Protein AF-A0A287CYQ3-F1 (afdb_monomer)

Mean predicted aligned error: 12.74 Å

Nearest PDB structures (foldseek):
  4ap8-assembly1_A  TM=9.750E-01  e=3.516E-13  Homo sapiens
  6jbz-assembly1_C  TM=8.249E-01  e=6.590E-07  Mycobacterium tuberculosis
  2qie-assembly2_H  TM=8.538E-01  e=2.162E-06  Staphylococcus aureus
  2q5w-assembly1_E  TM=8.866E-01  e=1.502E-05  Staphylococcus aureus
  6jc0-assembly1_D  TM=8.214E-01  e=1.502E-05  Mycolicibacterium smegmatis MC2 155

Structure (mmCIF, N/CA/C/O backbone):
data_AF-A0A287CYQ3-F1
#
_entry.id   AF-A0A287CYQ3-F1
#
loop_
_atom_site.group_PDB
_atom_site.id
_atom_site.type_symbol
_atom_site.label_atom_id
_atom_site.label_alt_id
_atom_site.label_comp_id
_atom_site.label_asym_id
_atom_site.label_entity_id
_atom_site.label_seq_id
_atom_site.pdbx_PDB_ins_code
_atom_site.Cartn_x
_atom_site.Cartn_y
_atom_site.Cartn_z
_atom_site.occupancy
_atom_site.B_iso_or_equiv
_atom_site.auth_seq_id
_atom_site.auth_comp_id
_atom_site.auth_asym_id
_atom_site.auth_atom_id
_atom_site.pdbx_PDB_model_num
ATOM 1 N N . ILE A 1 1 ? 40.549 -28.237 5.400 1.00 40.38 1 ILE A N 1
ATOM 2 C CA . ILE A 1 1 ? 39.178 -28.607 5.822 1.00 40.38 1 ILE A CA 1
ATOM 3 C C . ILE A 1 1 ? 38.851 -27.725 7.017 1.00 40.38 1 ILE A C 1
ATOM 5 O O . ILE A 1 1 ? 39.354 -27.985 8.097 1.00 40.38 1 ILE A O 1
ATOM 9 N N . SER A 1 2 ? 38.157 -26.611 6.795 1.00 27.62 2 SER A N 1
ATOM 10 C CA . SER A 1 2 ? 37.724 -25.712 7.868 1.00 27.62 2 SER A CA 1
ATOM 11 C C . SER A 1 2 ? 36.286 -25.318 7.575 1.00 27.62 2 SER A C 1
ATOM 13 O O . SER A 1 2 ? 36.002 -24.685 6.560 1.00 27.62 2 SER A O 1
ATOM 15 N N . SER A 1 3 ? 35.386 -25.810 8.415 1.00 31.12 3 SER A N 1
ATOM 16 C CA . SER A 1 3 ? 33.979 -25.452 8.452 1.00 31.12 3 SER A CA 1
ATOM 17 C C . SER A 1 3 ? 33.823 -24.134 9.203 1.00 31.12 3 SER A C 1
ATOM 19 O O . SER A 1 3 ? 34.199 -24.056 10.372 1.00 31.12 3 SER A O 1
ATOM 21 N N . SER A 1 4 ? 33.195 -23.137 8.591 1.00 26.95 4 SER A N 1
ATOM 22 C CA . SER A 1 4 ? 32.623 -22.010 9.328 1.00 26.95 4 SER A CA 1
ATOM 23 C C . SER A 1 4 ? 31.179 -21.808 8.893 1.00 26.95 4 SER A C 1
ATOM 25 O O . SER A 1 4 ? 30.874 -21.260 7.836 1.00 26.95 4 SER A O 1
ATOM 27 N N . PHE A 1 5 ? 30.310 -22.335 9.748 1.00 32.44 5 PHE A N 1
ATOM 28 C CA . PHE A 1 5 ? 28.882 -22.088 9.844 1.00 32.44 5 PHE A CA 1
ATOM 29 C C . PHE A 1 5 ? 28.667 -20.575 9.990 1.00 32.44 5 PHE A C 1
ATOM 31 O O . PHE A 1 5 ? 29.184 -19.981 10.934 1.00 32.44 5 PHE A O 1
ATOM 38 N N . THR A 1 6 ? 27.930 -19.945 9.073 1.00 28.50 6 THR A N 1
ATOM 39 C CA . THR A 1 6 ? 27.462 -18.567 9.278 1.00 28.50 6 THR A CA 1
ATOM 40 C C . THR A 1 6 ? 25.949 -18.621 9.373 1.00 28.50 6 THR A C 1
ATOM 42 O O . THR A 1 6 ? 25.257 -19.002 8.435 1.00 28.50 6 THR A O 1
ATOM 45 N N . GLN A 1 7 ? 25.478 -18.363 10.584 1.00 26.11 7 GLN A N 1
ATOM 46 C CA . GLN A 1 7 ? 24.118 -18.517 11.066 1.00 26.11 7 GLN A CA 1
ATOM 47 C C . GLN A 1 7 ? 23.139 -17.696 10.213 1.00 26.11 7 GLN A C 1
ATOM 49 O O . GLN A 1 7 ? 23.188 -16.465 10.210 1.00 26.11 7 GLN A O 1
ATOM 54 N N . GLU A 1 8 ? 22.234 -18.374 9.501 1.00 28.78 8 GLU A N 1
ATOM 55 C CA . GLU A 1 8 ? 21.070 -17.732 8.894 1.00 28.78 8 GLU A CA 1
ATOM 56 C C . GLU A 1 8 ? 20.269 -17.063 10.010 1.00 28.78 8 GLU A C 1
ATOM 58 O O . GLU A 1 8 ? 19.649 -17.718 10.854 1.00 28.78 8 GLU A O 1
ATOM 63 N N . THR A 1 9 ? 20.315 -15.733 10.057 1.00 23.86 9 THR A N 1
ATOM 64 C CA . THR A 1 9 ? 19.503 -14.979 11.004 1.00 23.86 9 THR A CA 1
ATOM 65 C C . THR A 1 9 ? 18.064 -15.061 10.517 1.00 23.86 9 THR A C 1
ATOM 67 O O . THR A 1 9 ? 17.625 -14.312 9.645 1.00 23.86 9 THR A O 1
ATOM 70 N N . LYS A 1 10 ? 17.332 -16.025 11.071 1.00 25.66 10 LYS A N 1
ATOM 71 C CA . LYS A 1 10 ? 15.885 -16.165 10.956 1.00 25.66 10 LYS A CA 1
ATOM 72 C C . LYS A 1 10 ? 15.222 -14.918 11.552 1.00 25.66 10 LYS A C 1
ATOM 74 O O . LYS A 1 10 ? 14.808 -14.919 12.705 1.00 25.66 10 LYS A O 1
ATOM 79 N N . LEU A 1 11 ? 15.103 -13.850 10.762 1.00 27.41 11 LEU A N 1
ATOM 80 C CA . LEU A 1 11 ? 14.177 -12.745 11.022 1.00 27.41 11 LEU A CA 1
ATOM 81 C C . LEU A 1 11 ? 12.764 -13.265 10.749 1.00 27.41 11 LEU A C 1
ATOM 83 O O . LEU A 1 11 ? 12.212 -13.155 9.651 1.00 27.41 11 LEU A O 1
ATOM 87 N N . SER A 1 12 ? 12.270 -13.972 11.758 1.00 28.11 12 SER A N 1
ATOM 88 C CA . SER A 1 12 ? 10.880 -14.318 11.979 1.00 28.11 12 SER A CA 1
ATOM 89 C C . SER A 1 12 ? 10.221 -13.162 12.714 1.00 28.11 12 SER A C 1
ATOM 91 O O . SER A 1 12 ? 10.843 -12.556 13.581 1.00 28.11 12 SER A O 1
ATOM 93 N N . LEU A 1 13 ? 8.930 -13.000 12.440 1.00 31.77 13 LEU A N 1
ATOM 94 C CA . LEU A 1 13 ? 7.978 -12.132 13.123 1.00 31.77 13 LEU A CA 1
ATOM 95 C C . LEU A 1 13 ? 7.994 -10.695 12.601 1.00 31.77 13 LEU A C 1
ATOM 97 O O . LEU A 1 13 ? 8.738 -9.829 13.055 1.00 31.77 13 LEU A O 1
ATOM 101 N N . SER A 1 14 ? 7.064 -10.462 11.668 1.00 37.22 14 SER A N 1
ATOM 102 C CA . SER A 1 14 ? 6.157 -9.315 11.739 1.00 37.22 14 SER A CA 1
ATOM 103 C C . SER A 1 14 ? 6.147 -8.728 13.157 1.00 37.22 14 SER A C 1
ATOM 105 O O . SER A 1 14 ? 5.801 -9.468 14.091 1.00 37.22 14 SER A O 1
ATOM 107 N N . PRO A 1 15 ? 6.526 -7.454 13.360 1.00 33.66 15 PRO A N 1
ATOM 108 C CA . PRO A 1 15 ? 6.342 -6.847 14.664 1.00 33.66 15 PRO A CA 1
ATOM 109 C C . PRO A 1 15 ? 4.869 -7.012 15.060 1.00 33.66 15 PRO A C 1
ATOM 111 O O . PRO A 1 15 ? 3.999 -6.958 14.181 1.00 33.66 15 PRO A O 1
ATOM 114 N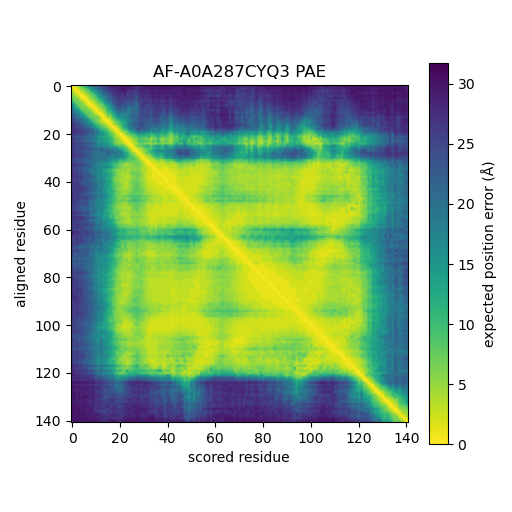 N . PRO A 1 16 ? 4.576 -7.268 16.349 1.00 31.72 16 PRO A N 1
ATOM 115 C CA . PRO A 1 16 ? 3.202 -7.337 16.816 1.00 31.72 16 PRO A CA 1
ATOM 116 C C . PRO A 1 16 ? 2.498 -6.076 16.330 1.00 31.72 16 PRO A C 1
ATOM 118 O O . PRO A 1 16 ? 3.052 -4.982 16.459 1.00 31.72 16 PRO A O 1
ATOM 121 N N . LEU A 1 17 ? 1.333 -6.264 15.705 1.00 40.91 17 LEU A N 1
ATOM 122 C CA . LEU A 1 17 ? 0.443 -5.197 15.268 1.00 40.91 17 LEU A CA 1
ATOM 123 C C . LEU A 1 17 ? 0.322 -4.205 16.427 1.00 40.91 17 LEU A C 1
ATOM 125 O O . LEU A 1 17 ? -0.397 -4.459 17.391 1.00 40.91 17 LEU A O 1
ATOM 129 N N . VAL A 1 18 ? 1.073 -3.104 16.364 1.00 38.25 18 VAL A N 1
ATOM 130 C CA . VAL A 1 18 ? 0.890 -1.975 17.273 1.00 38.25 18 VAL A CA 1
ATOM 131 C C . VAL A 1 18 ? -0.528 -1.520 16.988 1.00 38.25 18 VAL A C 1
ATOM 133 O O . VAL A 1 18 ? -0.795 -1.109 15.854 1.00 38.25 18 VAL A O 1
ATOM 136 N N . GLU A 1 19 ? -1.413 -1.750 17.962 1.00 44.16 19 GLU A N 1
ATOM 137 C CA . GLU A 1 19 ? -2.874 -1.764 17.839 1.00 44.16 19 GLU A CA 1
ATOM 138 C C . GLU A 1 19 ? -3.385 -1.062 16.573 1.00 44.16 19 GLU A C 1
ATOM 140 O O . GLU A 1 19 ? -3.468 0.163 16.477 1.00 44.16 19 GLU A O 1
ATOM 145 N N . GLY A 1 20 ? -3.691 -1.878 15.563 1.00 54.47 20 GLY A N 1
ATOM 146 C CA . GLY A 1 20 ? -4.409 -1.455 14.369 1.00 54.47 20 GLY A CA 1
ATOM 147 C C . GLY A 1 20 ? -3.585 -0.918 13.198 1.00 54.47 20 GLY A C 1
ATOM 148 O O . GLY A 1 20 ? -4.186 -0.342 12.293 1.00 54.47 20 GLY A O 1
ATOM 149 N N . SER A 1 21 ? -2.256 -1.056 13.156 1.00 57.88 21 SER A N 1
ATOM 150 C CA . SER A 1 21 ? -1.470 -0.712 11.950 1.00 57.88 21 SER A CA 1
ATOM 151 C C . SER A 1 21 ? -0.685 -1.910 11.422 1.00 57.88 21 SER A C 1
ATOM 153 O O . SER A 1 21 ? 0.147 -2.454 12.144 1.00 57.88 21 SER A O 1
ATOM 155 N N . ALA A 1 22 ? -0.905 -2.279 10.159 1.00 67.00 22 ALA A N 1
ATOM 156 C CA . ALA A 1 22 ? -0.097 -3.257 9.438 1.00 67.00 22 ALA A CA 1
ATOM 157 C C . ALA A 1 22 ? 0.792 -2.526 8.422 1.00 67.00 22 ALA A C 1
ATOM 159 O O . ALA A 1 22 ? 0.297 -1.805 7.556 1.00 67.00 22 ALA A O 1
ATOM 160 N N . PHE A 1 23 ? 2.108 -2.687 8.525 1.00 71.69 23 PHE A N 1
ATOM 161 C CA . PHE A 1 23 ? 3.033 -2.188 7.514 1.00 71.69 23 PHE A CA 1
ATOM 162 C C . PHE A 1 23 ? 3.908 -3.325 7.016 1.00 71.69 23 PHE A C 1
ATOM 164 O O . PHE A 1 23 ? 4.568 -3.982 7.820 1.00 71.69 23 PHE A O 1
ATOM 171 N N . GLU A 1 24 ? 3.920 -3.535 5.703 1.00 71.06 24 GLU A N 1
ATOM 172 C CA . GLU A 1 24 ? 4.759 -4.546 5.072 1.00 71.06 24 GLU A CA 1
ATOM 173 C C . GLU A 1 24 ? 5.476 -3.964 3.848 1.00 71.06 24 GLU A C 1
ATOM 175 O O . GLU A 1 24 ? 4.866 -3.530 2.866 1.00 71.06 24 GLU A O 1
ATOM 180 N N . LEU A 1 25 ? 6.807 -3.970 3.911 1.00 62.53 25 LEU A N 1
ATOM 181 C CA . LEU A 1 25 ? 7.683 -3.758 2.763 1.00 62.53 25 LEU A CA 1
ATOM 182 C C . LEU A 1 25 ? 8.108 -5.130 2.252 1.00 62.53 25 LEU A C 1
ATOM 184 O O . LEU A 1 25 ? 8.939 -5.800 2.871 1.00 62.53 25 LEU A O 1
ATOM 188 N N . SER A 1 26 ? 7.558 -5.555 1.115 1.00 60.50 26 SER A N 1
ATOM 189 C CA . SER A 1 26 ? 7.951 -6.838 0.536 1.00 60.50 26 SER A CA 1
ATOM 190 C C . SER A 1 26 ? 9.291 -6.680 -0.177 1.00 60.50 26 SER A C 1
ATOM 192 O O . SER A 1 26 ? 9.360 -6.278 -1.339 1.00 60.50 26 SER A O 1
ATOM 194 N N . ARG A 1 27 ? 10.376 -6.948 0.558 1.00 51.78 27 ARG A N 1
ATOM 195 C CA . ARG A 1 27 ? 11.721 -7.154 -0.005 1.00 51.78 27 ARG A CA 1
ATOM 196 C C . ARG A 1 27 ? 12.044 -8.642 -0.190 1.00 51.78 27 ARG A C 1
ATOM 198 O O . ARG A 1 27 ? 12.935 -8.973 -0.961 1.00 51.78 27 ARG A O 1
ATOM 205 N N . LYS A 1 28 ? 11.362 -9.518 0.563 1.00 44.97 28 LYS A N 1
ATOM 206 C CA . LYS A 1 28 ? 11.683 -10.951 0.681 1.00 44.97 28 LYS A CA 1
ATOM 207 C C . LYS A 1 28 ? 11.141 -11.779 -0.483 1.00 44.97 28 LYS A C 1
ATOM 209 O O . LYS A 1 28 ? 11.815 -12.709 -0.906 1.00 44.97 28 LYS A O 1
ATOM 214 N N . ASP A 1 29 ? 10.011 -11.358 -1.046 1.00 53.72 29 ASP A N 1
ATOM 215 C CA . ASP A 1 29 ? 9.394 -11.992 -2.204 1.00 53.72 29 ASP A CA 1
ATOM 216 C C . ASP A 1 29 ? 9.263 -10.951 -3.329 1.00 53.72 29 ASP A C 1
ATOM 218 O O . ASP A 1 29 ? 8.202 -10.346 -3.504 1.00 53.72 29 ASP A O 1
ATOM 222 N N . MET A 1 30 ? 10.344 -10.705 -4.085 1.00 54.84 30 MET A N 1
ATOM 223 C CA . MET A 1 30 ? 10.335 -9.759 -5.224 1.00 54.84 30 MET A CA 1
ATOM 224 C C . MET A 1 30 ? 9.248 -10.091 -6.268 1.00 54.84 30 MET A C 1
ATOM 226 O O . MET A 1 30 ? 8.777 -9.204 -6.986 1.00 54.84 30 MET A O 1
ATOM 230 N N . ASP A 1 31 ? 8.783 -11.341 -6.290 1.00 57.50 31 ASP A N 1
ATOM 231 C CA . ASP A 1 31 ? 7.776 -11.847 -7.224 1.00 57.50 31 ASP A CA 1
ATOM 232 C C . ASP A 1 31 ? 6.361 -11.943 -6.638 1.00 57.50 31 ASP A C 1
ATOM 234 O O . ASP A 1 31 ? 5.400 -12.195 -7.374 1.00 57.50 31 ASP A O 1
ATOM 238 N N . LYS A 1 32 ? 6.181 -11.727 -5.327 1.00 72.62 32 LYS A N 1
ATOM 239 C CA . LYS A 1 32 ? 4.848 -11.811 -4.723 1.00 72.62 32 LYS A CA 1
ATOM 240 C C . LYS A 1 32 ? 4.062 -10.545 -5.039 1.00 72.62 32 LYS A C 1
ATOM 242 O O . LYS A 1 32 ? 4.319 -9.462 -4.513 1.00 72.62 32 LYS A O 1
ATOM 247 N N . LYS A 1 33 ? 3.075 -10.701 -5.919 1.00 82.25 33 LYS A N 1
ATOM 248 C CA . LYS A 1 33 ? 2.132 -9.640 -6.275 1.00 82.25 33 LYS A CA 1
ATOM 249 C C . LYS A 1 33 ? 1.341 -9.205 -5.047 1.00 82.25 33 LYS A C 1
ATOM 251 O O . LYS A 1 33 ? 0.893 -10.035 -4.258 1.00 82.25 33 LYS A O 1
ATOM 256 N N . LEU A 1 34 ? 1.136 -7.897 -4.920 1.00 84.19 34 LEU A N 1
ATOM 257 C CA . LEU A 1 34 ? 0.262 -7.351 -3.891 1.00 84.19 34 LEU A CA 1
ATOM 258 C C . LEU A 1 34 ? -1.192 -7.694 -4.236 1.00 84.19 34 LEU A C 1
ATOM 260 O O . LEU A 1 34 ? -1.719 -7.246 -5.256 1.00 84.19 34 LEU A O 1
ATOM 264 N N . SER A 1 35 ? -1.831 -8.494 -3.385 1.00 86.94 35 SER A N 1
ATOM 265 C CA . SER A 1 35 ? -3.256 -8.805 -3.483 1.00 86.94 35 SER A CA 1
ATOM 266 C C . SER A 1 35 ? -4.057 -7.708 -2.797 1.00 86.94 35 SER A C 1
ATOM 268 O O . SER A 1 35 ? -3.860 -7.407 -1.620 1.00 86.94 35 SER A O 1
ATOM 270 N N . VAL A 1 36 ? -4.986 -7.099 -3.533 1.00 86.94 36 VAL A N 1
ATOM 271 C CA . VAL A 1 36 ? -5.915 -6.141 -2.935 1.00 86.94 36 VAL A CA 1
ATOM 272 C C . VAL A 1 36 ? -6.791 -6.842 -1.902 1.00 86.94 36 VAL A C 1
ATOM 274 O O . VAL A 1 36 ? -7.049 -6.244 -0.865 1.00 86.94 36 VAL A O 1
ATOM 277 N N . ASP A 1 37 ? -7.233 -8.073 -2.143 1.00 87.06 37 ASP A N 1
ATOM 278 C CA . ASP A 1 37 ? -8.141 -8.764 -1.226 1.00 87.06 37 ASP A CA 1
ATOM 279 C C . ASP A 1 37 ? -7.474 -9.043 0.126 1.00 87.06 37 ASP A C 1
ATOM 281 O O . ASP A 1 37 ? -7.983 -8.613 1.159 1.00 87.06 37 ASP A O 1
ATOM 285 N N . ASP A 1 38 ? -6.263 -9.600 0.113 1.00 86.06 38 ASP A N 1
ATOM 286 C CA . ASP A 1 38 ? -5.503 -9.928 1.323 1.00 86.06 38 ASP A CA 1
ATOM 287 C C . ASP A 1 38 ? -5.325 -8.686 2.208 1.00 86.06 38 ASP A C 1
ATOM 289 O O . ASP A 1 38 ? -5.581 -8.711 3.411 1.00 86.06 38 ASP A O 1
ATOM 293 N N . VAL A 1 39 ? -4.975 -7.547 1.597 1.00 85.62 39 VAL A N 1
ATOM 294 C CA . VAL A 1 39 ? -4.817 -6.282 2.326 1.00 85.62 39 VAL A CA 1
ATOM 295 C C . VAL A 1 39 ? -6.166 -5.751 2.836 1.00 85.62 39 VAL A C 1
ATOM 297 O O . VAL A 1 39 ? -6.191 -5.042 3.837 1.00 85.62 39 VAL A O 1
ATOM 300 N N . SER A 1 40 ? -7.301 -6.061 2.182 1.00 84.94 40 SER A N 1
ATOM 301 C CA . SER A 1 40 ? -8.642 -5.688 2.691 1.00 84.94 40 SER A CA 1
ATOM 302 C C . SER A 1 40 ? -8.930 -6.422 3.989 1.00 84.94 40 SER A C 1
ATOM 304 O O . SER A 1 40 ? -9.382 -5.805 4.951 1.00 84.94 40 SER A O 1
ATOM 306 N N . GLN A 1 41 ? -8.656 -7.725 4.016 1.00 86.44 41 GLN A N 1
ATOM 307 C CA . GLN A 1 41 ? -8.953 -8.569 5.169 1.00 86.44 41 GLN A CA 1
ATOM 308 C C . GLN A 1 41 ? -8.186 -8.103 6.412 1.00 86.44 41 GLN A C 1
ATOM 310 O O . GLN A 1 41 ? -8.748 -8.070 7.501 1.00 86.44 41 GLN A O 1
ATOM 315 N N . LEU A 1 42 ? -6.943 -7.633 6.243 1.00 84.31 42 LEU A N 1
ATOM 316 C CA . LEU A 1 42 ? -6.117 -7.116 7.344 1.00 84.31 42 LEU A CA 1
ATOM 317 C C . LEU A 1 42 ? -6.677 -5.868 8.035 1.00 84.31 42 LEU A C 1
ATOM 319 O O . LEU A 1 42 ? -6.313 -5.595 9.177 1.00 84.31 42 LEU A O 1
ATOM 323 N N . VAL A 1 43 ? -7.509 -5.086 7.345 1.00 84.75 43 VAL A N 1
ATOM 324 C CA . VAL A 1 43 ? -8.080 -3.845 7.889 1.00 84.75 43 VAL A CA 1
ATOM 325 C C . VAL A 1 43 ? -9.568 -3.944 8.178 1.00 84.75 43 VAL A C 1
ATOM 327 O O . VAL A 1 43 ? -10.124 -2.969 8.658 1.00 84.75 43 VAL A O 1
ATOM 330 N N . THR A 1 44 ? -10.213 -5.073 7.879 1.00 85.06 44 THR A N 1
ATOM 331 C CA . THR A 1 44 ? -11.660 -5.243 8.057 1.00 85.06 44 THR A CA 1
ATOM 332 C C . THR A 1 44 ? -12.004 -5.454 9.532 1.00 85.06 44 THR A C 1
ATOM 334 O O . THR A 1 44 ? -11.380 -6.265 10.215 1.00 85.06 44 THR A O 1
ATOM 337 N N . SER A 1 45 ? -13.024 -4.752 10.020 1.00 84.19 45 SER A N 1
ATOM 338 C CA . SER A 1 45 ? -13.485 -4.795 11.404 1.00 84.19 45 SER A CA 1
ATOM 339 C C . SER A 1 45 ? -15.009 -4.729 11.491 1.00 84.19 45 SER A C 1
ATOM 341 O O . SER A 1 45 ? -15.630 -3.937 10.786 1.00 84.19 45 SER A O 1
ATOM 343 N N . PRO A 1 46 ? -15.643 -5.457 12.429 1.00 85.06 46 PRO A N 1
ATOM 344 C CA . PRO A 1 46 ? -17.076 -5.310 12.687 1.00 85.06 46 PRO A CA 1
ATOM 345 C C . PRO A 1 46 ? -17.457 -3.930 13.255 1.00 85.06 46 PRO A C 1
ATOM 347 O O . PRO A 1 46 ? -18.636 -3.606 13.322 1.00 85.06 46 PRO A O 1
ATOM 350 N N . LEU A 1 47 ? -16.483 -3.121 13.689 1.00 81.88 47 LEU A N 1
ATOM 351 C CA . LEU A 1 47 ? -16.710 -1.793 14.277 1.00 81.88 47 LEU A CA 1
ATOM 352 C C . LEU A 1 47 ? -16.714 -0.656 13.249 1.00 81.88 47 LEU A C 1
ATOM 354 O O . LEU A 1 47 ? -16.777 0.515 13.626 1.00 81.88 47 LEU A O 1
ATOM 358 N N . CYS A 1 48 ? -16.560 -0.960 11.967 1.00 82.19 48 CYS A N 1
ATOM 359 C CA . CYS A 1 48 ? -16.357 0.048 10.943 1.00 82.19 48 CYS A CA 1
ATOM 360 C C . CYS A 1 48 ? -17.154 -0.280 9.684 1.00 82.19 48 CYS A C 1
ATOM 362 O O . CYS A 1 48 ? -17.167 -1.409 9.205 1.00 82.19 48 CYS A O 1
ATOM 364 N N . GLY A 1 49 ? -17.821 0.739 9.140 1.00 81.44 49 GLY A N 1
ATOM 365 C CA . GLY A 1 49 ? -18.729 0.579 8.004 1.00 81.44 49 GLY A CA 1
ATOM 366 C C . GLY A 1 49 ? -18.086 0.832 6.641 1.00 81.44 49 GLY A C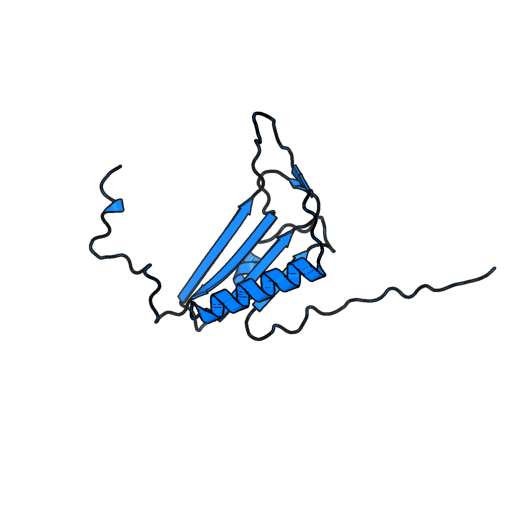 1
ATOM 367 O O . GLY A 1 49 ? -18.740 0.637 5.619 1.00 81.44 49 GLY A O 1
ATOM 368 N N . ALA A 1 50 ? -16.838 1.312 6.594 1.00 81.12 50 ALA A N 1
ATOM 369 C CA . ALA A 1 50 ? -16.193 1.682 5.339 1.00 81.12 50 ALA A CA 1
ATOM 370 C C . ALA A 1 50 ? -14.674 1.480 5.347 1.00 81.12 50 ALA A C 1
ATOM 372 O O . ALA A 1 50 ? -13.985 1.776 6.324 1.00 81.12 50 ALA A O 1
ATOM 373 N N . ILE A 1 51 ? -14.149 1.079 4.187 1.00 85.06 51 ILE A N 1
ATOM 374 C CA . ILE A 1 51 ? -12.717 0.987 3.896 1.00 85.06 51 ILE A CA 1
ATOM 375 C C . ILE A 1 51 ? -12.409 1.904 2.712 1.00 85.06 51 ILE A C 1
ATOM 377 O O . ILE A 1 51 ? -13.071 1.855 1.677 1.00 85.06 51 ILE A O 1
ATOM 381 N N . SER A 1 52 ? -11.379 2.733 2.853 1.00 86.50 52 SER A N 1
ATOM 382 C CA . SER A 1 52 ? -10.813 3.526 1.765 1.00 86.50 52 SER A CA 1
ATOM 383 C C . SER A 1 52 ? -9.515 2.879 1.296 1.00 86.50 52 SER A C 1
ATOM 385 O O . SER A 1 52 ? -8.655 2.556 2.116 1.00 86.50 52 SER A O 1
ATOM 387 N N . LEU A 1 53 ? -9.388 2.679 -0.017 1.00 87.06 53 LEU A N 1
ATOM 388 C CA . LEU A 1 53 ? -8.277 1.986 -0.662 1.00 87.06 53 LEU A CA 1
ATOM 389 C C . LEU A 1 53 ? -7.642 2.875 -1.735 1.00 87.06 53 LEU A C 1
ATOM 391 O O . LEU A 1 53 ? -8.337 3.446 -2.571 1.00 87.06 53 LEU A O 1
ATOM 395 N N . PHE A 1 54 ? -6.314 2.910 -1.745 1.00 89.44 54 PHE A N 1
ATOM 396 C CA . PHE A 1 54 ? -5.502 3.488 -2.805 1.00 89.44 54 PHE A CA 1
ATOM 397 C C . PHE A 1 54 ? -4.548 2.428 -3.361 1.00 89.44 54 PHE A C 1
ATOM 399 O O . PHE A 1 54 ? -3.800 1.813 -2.602 1.00 89.44 54 PHE A O 1
ATOM 406 N N . VAL A 1 55 ? -4.572 2.226 -4.680 1.00 90.44 55 VAL A N 1
ATOM 407 C CA . VAL A 1 55 ? -3.685 1.299 -5.396 1.00 90.44 55 VAL A CA 1
ATOM 408 C C . VAL A 1 55 ? -2.887 2.091 -6.424 1.00 90.44 55 VAL A C 1
ATOM 410 O O . VAL A 1 55 ? -3.461 2.657 -7.353 1.00 90.44 55 VAL A O 1
ATOM 413 N N . GLY A 1 56 ? -1.566 2.129 -6.267 1.00 90.44 56 GLY A N 1
ATOM 414 C CA . GLY A 1 56 ? -0.667 2.685 -7.273 1.00 90.44 56 GLY A CA 1
ATOM 415 C C . GLY A 1 56 ? -0.204 1.590 -8.223 1.00 90.44 56 GLY A C 1
ATOM 416 O O . GLY A 1 56 ? 0.340 0.585 -7.773 1.00 90.44 56 GLY A O 1
ATOM 417 N N . THR A 1 57 ? -0.415 1.776 -9.526 1.00 90.94 57 THR A N 1
ATOM 418 C CA 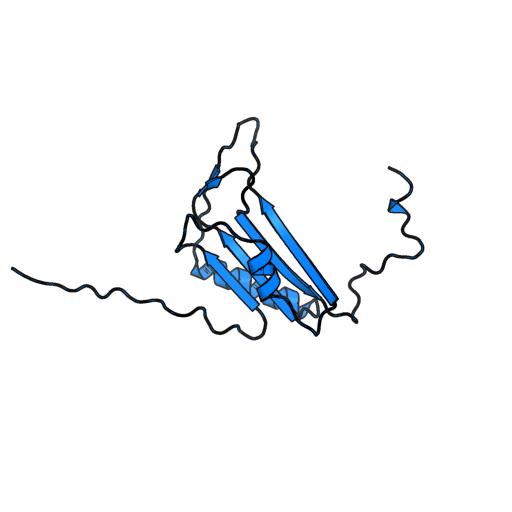. THR A 1 57 ? -0.015 0.814 -10.565 1.00 90.94 57 THR A CA 1
ATOM 419 C C . THR A 1 57 ? 0.999 1.409 -11.532 1.00 90.94 57 THR A C 1
ATOM 421 O O . THR A 1 57 ? 0.896 2.585 -11.896 1.00 90.94 57 THR A O 1
ATOM 424 N N . THR A 1 58 ? 1.929 0.590 -12.024 1.00 89.12 58 THR A N 1
ATOM 425 C CA . THR A 1 58 ? 2.901 1.021 -13.037 1.00 89.12 58 THR A CA 1
ATOM 426 C C . THR A 1 58 ? 2.201 1.372 -14.353 1.00 89.12 58 THR A C 1
ATOM 428 O O . THR A 1 58 ? 1.483 0.554 -14.935 1.00 89.12 58 THR A O 1
ATOM 431 N N . ARG A 1 59 ? 2.426 2.592 -14.853 1.00 89.75 59 ARG A N 1
ATOM 432 C CA . ARG A 1 59 ? 1.919 3.056 -16.154 1.00 89.75 59 ARG A CA 1
ATOM 433 C C . ARG A 1 59 ? 2.850 2.626 -17.288 1.00 89.75 59 ARG A C 1
ATOM 435 O O . ARG A 1 59 ? 4.051 2.487 -17.096 1.00 89.75 59 ARG A O 1
ATOM 442 N N . ASN A 1 60 ? 2.297 2.469 -18.487 1.00 88.62 60 ASN A N 1
ATOM 443 C CA . ASN A 1 60 ? 3.029 2.005 -19.673 1.00 88.62 60 ASN A CA 1
ATOM 444 C C . ASN A 1 60 ? 3.775 3.105 -20.449 1.00 88.62 60 ASN A C 1
ATOM 446 O O . ASN A 1 60 ? 4.367 2.821 -21.491 1.00 88.62 60 ASN A O 1
ATOM 450 N N . ASN A 1 61 ? 3.727 4.352 -19.983 1.00 87.12 61 ASN A N 1
ATOM 451 C CA . ASN A 1 61 ? 4.330 5.495 -20.656 1.00 87.12 61 ASN A CA 1
ATOM 452 C C . ASN A 1 61 ? 5.012 6.433 -19.658 1.00 87.12 61 ASN A C 1
ATOM 454 O O . ASN A 1 61 ? 4.505 6.665 -18.558 1.00 87.12 61 ASN A O 1
ATOM 458 N N . PHE A 1 62 ? 6.152 6.976 -20.074 1.00 86.88 62 PHE A N 1
ATOM 459 C CA . PHE A 1 62 ? 6.869 8.029 -19.368 1.00 86.88 62 PHE A CA 1
ATOM 460 C C . PHE A 1 62 ? 7.648 8.863 -20.391 1.00 86.88 62 PHE A C 1
ATOM 462 O O . PHE A 1 62 ? 8.446 8.311 -21.143 1.00 86.88 62 PHE A O 1
ATOM 469 N N . GLU A 1 63 ? 7.369 10.169 -20.472 1.00 87.69 63 GLU A N 1
ATOM 470 C CA . GLU A 1 63 ? 8.058 11.112 -21.380 1.00 87.69 63 GLU A CA 1
ATOM 471 C C . GLU A 1 63 ? 8.122 10.644 -22.851 1.00 87.69 63 GLU A C 1
ATOM 473 O O . GLU A 1 63 ? 9.152 10.719 -23.518 1.00 87.69 63 GLU A O 1
ATOM 478 N N . GLY A 1 64 ? 7.015 10.093 -23.361 1.00 87.19 64 GLY A N 1
ATOM 479 C CA . GLY A 1 64 ? 6.930 9.580 -24.735 1.00 87.19 64 GLY A CA 1
ATOM 480 C C . GLY A 1 64 ? 7.623 8.231 -24.968 1.00 87.19 64 GLY A C 1
ATOM 481 O O . GLY A 1 64 ? 7.550 7.695 -26.072 1.00 87.19 64 GLY A O 1
ATOM 482 N N . LYS A 1 65 ? 8.253 7.640 -23.945 1.00 83.94 65 LYS A N 1
ATOM 483 C CA . LYS A 1 65 ? 8.876 6.312 -24.006 1.00 83.94 65 LYS A CA 1
ATOM 484 C C . LYS A 1 65 ? 7.933 5.241 -23.462 1.00 83.94 65 LYS A C 1
ATOM 486 O O . LYS A 1 65 ? 7.197 5.466 -22.498 1.00 83.94 65 LYS A O 1
ATOM 491 N N . LYS A 1 66 ? 7.978 4.054 -24.075 1.00 89.44 66 LYS A N 1
ATOM 492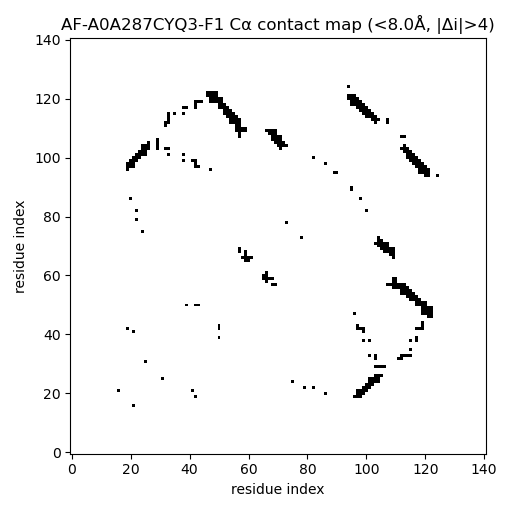 C CA . LYS A 1 66 ? 7.249 2.869 -23.606 1.00 89.44 66 LYS A CA 1
ATOM 493 C C . LYS A 1 66 ? 7.956 2.287 -22.385 1.00 89.44 66 LYS A C 1
ATOM 495 O O . LYS A 1 66 ? 9.130 1.936 -22.457 1.00 89.44 66 LYS A O 1
ATOM 500 N N . VAL A 1 67 ? 7.221 2.159 -21.289 1.00 89.00 67 VAL A N 1
ATOM 501 C CA . VAL A 1 67 ? 7.686 1.543 -20.042 1.00 89.00 67 VAL A CA 1
ATOM 502 C C . VAL A 1 67 ? 7.173 0.107 -19.993 1.00 89.00 67 VAL A C 1
ATOM 504 O O . VAL A 1 67 ? 6.022 -0.143 -20.350 1.00 89.00 67 VAL A O 1
ATOM 507 N N . ILE A 1 68 ? 8.024 -0.832 -19.577 1.00 88.00 68 ILE A N 1
ATOM 508 C CA . ILE A 1 68 ? 7.668 -2.250 -19.382 1.00 88.00 68 ILE A CA 1
ATOM 509 C C . ILE A 1 68 ? 7.562 -2.622 -17.897 1.00 88.00 68 ILE A C 1
ATOM 511 O O . ILE A 1 68 ? 6.728 -3.444 -17.523 1.00 88.00 68 ILE A O 1
ATOM 515 N N . SER A 1 69 ? 8.355 -1.968 -17.051 1.00 87.81 69 SER A N 1
ATOM 516 C CA . SER A 1 69 ? 8.387 -2.147 -15.602 1.00 87.81 69 SER A CA 1
ATOM 517 C C . SER A 1 69 ? 9.047 -0.939 -14.939 1.00 87.81 69 SER A C 1
ATOM 519 O O . SER A 1 69 ? 9.771 -0.186 -15.592 1.00 87.81 69 SER A O 1
ATOM 521 N N . LEU A 1 70 ? 8.812 -0.780 -13.639 1.00 88.62 70 LEU A N 1
ATOM 522 C CA . LEU A 1 70 ? 9.547 0.137 -12.770 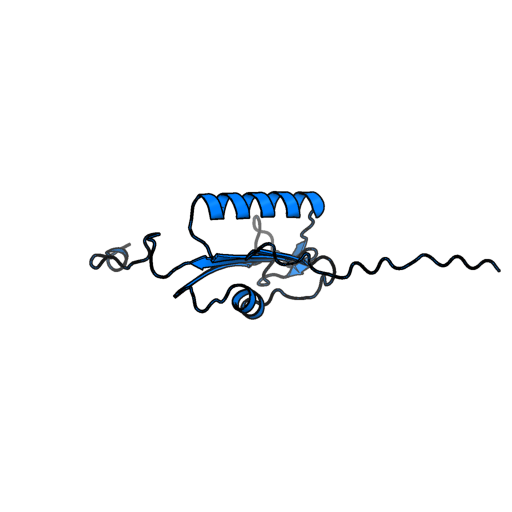1.00 88.62 70 LEU A CA 1
ATOM 523 C C . LEU A 1 70 ? 10.271 -0.663 -11.694 1.00 88.62 70 LEU A C 1
ATOM 525 O O . LEU A 1 70 ? 9.716 -1.627 -11.178 1.00 88.62 70 LEU A O 1
ATOM 529 N N . GLU A 1 71 ? 11.490 -0.262 -11.358 1.00 88.00 71 GLU A N 1
ATOM 530 C CA . GLU A 1 71 ? 12.251 -0.847 -10.258 1.00 88.00 71 GLU A CA 1
ATOM 531 C C . GLU A 1 71 ? 12.176 0.073 -9.040 1.00 88.00 71 GLU A C 1
ATOM 533 O O . GLU A 1 71 ? 12.465 1.267 -9.135 1.00 88.00 71 GLU A O 1
ATOM 538 N N . TYR A 1 72 ? 11.728 -0.471 -7.910 1.00 86.88 72 TYR A N 1
ATOM 539 C CA . TYR A 1 72 ? 11.543 0.274 -6.670 1.00 86.88 72 TYR A CA 1
ATOM 540 C C . TYR A 1 72 ? 12.575 -0.136 -5.626 1.00 86.88 72 TYR A C 1
ATOM 542 O O . TYR A 1 72 ? 12.620 -1.287 -5.192 1.00 86.88 72 TYR A O 1
ATOM 550 N N . GLU A 1 73 ? 13.338 0.835 -5.142 1.00 84.56 73 GLU A N 1
ATOM 551 C CA . GLU A 1 73 ? 14.282 0.658 -4.045 1.00 84.56 73 GLU A CA 1
ATOM 552 C C . GLU A 1 73 ? 13.897 1.544 -2.862 1.00 84.56 73 GLU A C 1
ATOM 554 O O . GLU A 1 73 ? 13.386 2.652 -3.022 1.00 84.56 73 GLU A O 1
ATOM 559 N N . ALA A 1 74 ? 14.148 1.057 -1.648 1.00 84.75 74 ALA A N 1
ATOM 560 C CA . ALA A 1 74 ? 13.910 1.823 -0.433 1.00 84.75 74 ALA A CA 1
ATOM 561 C C . ALA A 1 74 ? 14.927 1.460 0.645 1.00 84.75 74 ALA A C 1
ATOM 563 O O . ALA A 1 74 ? 15.245 0.282 0.839 1.00 84.75 74 ALA A O 1
ATOM 564 N N . TYR A 1 75 ? 15.383 2.455 1.405 1.00 88.81 75 TYR A N 1
ATOM 565 C CA . TYR A 1 75 ? 16.123 2.234 2.643 1.00 88.81 75 TYR A CA 1
ATOM 566 C C . TYR A 1 75 ? 15.136 1.869 3.763 1.00 88.81 75 TYR A C 1
ATOM 568 O O . TYR A 1 75 ? 14.508 2.749 4.352 1.00 88.81 75 TYR A O 1
ATOM 576 N N . LEU A 1 76 ? 14.971 0.562 4.020 1.00 84.44 76 LEU A N 1
ATOM 577 C CA . LEU A 1 76 ? 13.888 0.027 4.867 1.00 84.44 76 LEU A CA 1
ATOM 578 C C . LEU A 1 76 ? 13.748 0.720 6.228 1.00 84.44 76 LEU A C 1
ATOM 580 O O . LEU A 1 76 ? 12.633 1.138 6.530 1.00 84.44 76 LEU A O 1
ATOM 584 N N . PRO A 1 77 ? 14.819 0.923 7.025 1.00 85.38 77 PRO A N 1
ATOM 585 C CA . PRO A 1 77 ? 14.663 1.491 8.363 1.00 85.38 77 PRO A CA 1
ATOM 586 C C . PRO A 1 77 ? 14.078 2.907 8.334 1.00 85.38 77 PRO A C 1
ATOM 588 O O . PRO A 1 77 ? 13.271 3.280 9.184 1.00 85.38 77 PRO A O 1
ATOM 591 N N . MET A 1 78 ? 14.464 3.707 7.337 1.00 88.06 78 MET A N 1
ATOM 592 C CA . MET A 1 78 ? 13.920 5.049 7.157 1.00 88.06 78 MET A CA 1
ATOM 593 C C . MET A 1 78 ? 12.492 4.996 6.618 1.00 88.06 78 MET A C 1
ATOM 595 O O . MET A 1 78 ? 11.625 5.677 7.156 1.00 88.06 78 MET A O 1
ATOM 599 N N . ALA A 1 79 ? 12.231 4.167 5.605 1.00 84.44 79 ALA A N 1
ATOM 600 C CA . ALA A 1 79 ? 10.899 4.024 5.023 1.00 84.44 79 ALA A CA 1
ATOM 601 C C . ALA A 1 79 ? 9.862 3.583 6.071 1.00 84.44 79 ALA A C 1
ATOM 603 O O . ALA A 1 79 ? 8.794 4.181 6.170 1.00 84.44 79 ALA A O 1
ATOM 604 N N . GLU A 1 80 ? 10.197 2.602 6.912 1.00 85.75 80 GLU A N 1
ATOM 605 C CA . GLU A 1 80 ? 9.359 2.169 8.037 1.00 85.75 80 GLU A CA 1
ATOM 606 C C . GLU A 1 80 ? 9.077 3.298 9.026 1.00 85.75 80 GLU A C 1
ATOM 608 O O . GLU A 1 80 ? 7.938 3.474 9.465 1.00 85.75 80 GLU A O 1
ATOM 613 N N . ASN A 1 81 ? 10.097 4.083 9.372 1.00 86.31 81 ASN A N 1
ATOM 614 C CA . ASN A 1 81 ? 9.939 5.193 10.301 1.00 86.31 81 ASN A CA 1
ATOM 615 C C . ASN A 1 81 ? 9.054 6.305 9.732 1.00 86.31 81 ASN A C 1
ATOM 617 O O . ASN A 1 81 ? 8.180 6.798 10.444 1.00 86.31 81 ASN A O 1
ATOM 621 N N . GLU A 1 82 ? 9.228 6.671 8.464 1.00 89.69 82 GLU A N 1
ATOM 622 C CA . GLU A 1 82 ? 8.402 7.693 7.818 1.00 89.69 82 GLU A CA 1
ATOM 623 C C . GLU A 1 82 ? 6.947 7.237 7.658 1.00 89.69 82 GLU A C 1
ATOM 625 O O . GLU A 1 82 ? 6.028 7.990 7.981 1.00 89.69 82 GLU A O 1
ATOM 630 N N . ILE A 1 83 ? 6.703 5.979 7.274 1.00 87.31 83 ILE A N 1
ATOM 631 C CA . ILE A 1 83 ? 5.334 5.448 7.208 1.00 87.31 83 ILE A CA 1
ATOM 632 C C . ILE A 1 83 ? 4.688 5.404 8.594 1.00 87.31 83 ILE A C 1
ATOM 634 O O . ILE A 1 83 ? 3.511 5.747 8.733 1.00 87.31 83 ILE A O 1
ATOM 638 N N . ARG A 1 84 ? 5.442 5.051 9.641 1.00 87.56 84 ARG A N 1
ATOM 639 C CA . ARG A 1 84 ? 4.933 5.077 11.018 1.00 87.56 84 ARG A CA 1
ATOM 640 C C . ARG A 1 84 ? 4.541 6.492 11.452 1.00 87.56 84 ARG A C 1
ATOM 642 O O . ARG A 1 84 ? 3.483 6.651 12.061 1.00 87.56 84 ARG A O 1
ATOM 649 N N . LYS A 1 85 ? 5.337 7.511 11.105 1.00 88.19 85 LYS A N 1
ATOM 650 C CA . LYS A 1 85 ? 4.994 8.924 11.349 1.00 88.19 85 LYS A CA 1
ATOM 651 C C . LYS A 1 85 ? 3.708 9.313 10.625 1.00 88.19 85 LYS A C 1
ATOM 653 O O . LYS A 1 85 ? 2.785 9.796 11.267 1.00 88.19 85 LYS A O 1
ATOM 658 N N . ILE A 1 86 ? 3.592 8.995 9.334 1.00 88.88 86 ILE A N 1
ATOM 659 C CA . ILE A 1 86 ? 2.377 9.264 8.547 1.00 88.88 86 ILE A CA 1
ATOM 660 C C . ILE A 1 86 ? 1.151 8.588 9.178 1.00 88.88 86 ILE A C 1
ATOM 662 O O . ILE A 1 86 ? 0.103 9.215 9.316 1.00 88.88 86 ILE A O 1
ATOM 666 N N . CYS A 1 87 ? 1.264 7.326 9.606 1.00 87.06 87 CYS A N 1
ATOM 667 C CA . CYS A 1 87 ? 0.171 6.620 10.278 1.00 87.06 87 CYS A CA 1
ATOM 668 C C . CYS A 1 87 ? -0.223 7.295 11.600 1.00 87.06 87 CYS A C 1
ATOM 670 O O . CYS A 1 87 ? -1.413 7.423 11.887 1.00 87.06 87 CYS A O 1
ATOM 672 N N . SER A 1 88 ? 0.756 7.751 12.386 1.00 88.00 88 SER A N 1
ATOM 673 C CA . SER A 1 88 ? 0.515 8.525 13.609 1.00 88.00 88 SER A CA 1
ATOM 674 C C . SER A 1 88 ? -0.217 9.834 13.305 1.00 88.00 88 SER A C 1
ATOM 676 O O . SER A 1 88 ? -1.251 10.110 13.911 1.00 88.00 88 SER A O 1
ATOM 678 N N . ASP A 1 89 ? 0.250 10.603 12.323 1.00 88.56 89 ASP A N 1
ATOM 679 C CA . ASP A 1 89 ? -0.358 11.877 11.926 1.00 88.56 89 ASP A CA 1
ATOM 680 C C . ASP A 1 89 ? -1.797 11.695 11.425 1.00 88.56 89 ASP A C 1
ATOM 682 O O . ASP A 1 89 ? -2.676 12.511 11.711 1.00 88.56 89 ASP A O 1
ATOM 686 N N . ILE A 1 90 ? -2.067 10.603 10.700 1.00 85.62 90 ILE A N 1
ATOM 687 C CA . ILE A 1 90 ? -3.421 10.244 10.268 1.00 85.62 90 ILE A CA 1
ATOM 688 C C . ILE A 1 90 ? -4.310 9.976 11.484 1.00 85.62 90 ILE A C 1
ATOM 690 O O . ILE A 1 90 ? -5.420 10.499 11.533 1.00 85.62 90 ILE A O 1
ATOM 694 N N . ARG A 1 91 ? -3.844 9.204 12.473 1.00 85.56 91 ARG A N 1
ATOM 695 C CA . ARG A 1 91 ? -4.626 8.898 13.686 1.00 85.56 91 ARG A CA 1
ATOM 696 C C . ARG A 1 91 ? -4.879 10.122 14.560 1.00 85.56 91 ARG A C 1
ATOM 698 O O . ARG A 1 91 ? -5.909 10.188 15.220 1.00 85.56 91 ARG A O 1
ATOM 705 N N . GLN A 1 92 ? -3.964 11.089 14.559 1.00 86.94 92 GLN A N 1
ATOM 706 C CA . GLN A 1 92 ? -4.161 12.357 15.265 1.00 86.94 92 GLN A CA 1
ATOM 707 C C . GLN A 1 92 ? -5.234 13.226 14.601 1.00 86.94 92 GLN A C 1
ATOM 709 O O . GLN A 1 92 ? -5.949 13.952 15.286 1.00 86.94 92 GLN A O 1
ATOM 714 N N . LYS A 1 93 ? -5.349 13.165 13.269 1.00 86.38 93 LYS A N 1
ATOM 715 C CA . LYS A 1 93 ? -6.288 13.987 12.492 1.00 86.38 93 LYS A CA 1
ATOM 716 C C . LYS A 1 93 ? -7.654 13.337 12.289 1.00 86.38 93 LYS A C 1
ATOM 718 O O . LYS A 1 93 ? -8.647 14.051 12.184 1.00 86.38 93 LYS A O 1
ATOM 723 N N . TRP A 1 94 ? -7.711 12.009 12.197 1.00 83.81 94 TRP A N 1
ATOM 724 C CA . TRP A 1 94 ? -8.929 11.265 11.890 1.00 83.81 94 TRP A CA 1
ATOM 725 C C . TRP A 1 94 ? -9.089 10.041 12.795 1.00 83.81 94 TRP A C 1
ATOM 727 O O . TRP A 1 94 ? -8.116 9.320 13.031 1.00 83.81 94 TRP A O 1
ATOM 737 N N . PRO A 1 95 ? -10.324 9.734 13.225 1.00 81.56 95 PRO A N 1
ATOM 738 C CA . PRO A 1 95 ? -10.619 8.523 13.976 1.00 81.56 95 PRO A CA 1
ATOM 739 C C . PRO A 1 95 ? -10.610 7.324 13.020 1.00 81.56 95 PRO A C 1
ATOM 741 O O . PRO A 1 95 ? -11.641 6.899 12.513 1.00 81.56 95 PRO A O 1
ATOM 744 N N . VAL A 1 96 ? -9.428 6.791 12.723 1.00 84.62 96 VAL A N 1
ATOM 745 C CA . VAL A 1 96 ? -9.263 5.567 11.926 1.00 84.62 96 VAL A CA 1
ATOM 746 C C . VAL A 1 96 ? -8.930 4.395 12.839 1.00 84.62 96 VAL A C 1
ATOM 748 O O . VAL A 1 96 ? -8.086 4.516 13.732 1.00 84.62 96 VAL A O 1
ATOM 751 N N . LYS A 1 97 ? -9.584 3.249 12.621 1.00 84.00 97 LYS A N 1
ATOM 752 C CA . LYS A 1 97 ? -9.320 2.032 13.402 1.00 84.00 97 LYS A CA 1
ATOM 753 C C . LYS A 1 97 ? -8.078 1.333 12.869 1.00 84.00 97 LYS A C 1
ATOM 755 O O . LYS A 1 97 ? -7.069 1.232 13.572 1.00 84.00 97 LYS A O 1
ATOM 760 N N . HIS A 1 98 ? -8.137 0.928 11.606 1.00 86.31 98 HIS A N 1
ATOM 761 C CA . HIS A 1 98 ? -7.078 0.173 10.960 1.00 86.31 98 HIS A CA 1
ATOM 762 C C . HIS A 1 98 ? -6.422 0.947 9.822 1.00 86.31 98 HIS A C 1
ATOM 764 O O . HIS A 1 98 ? -7.097 1.638 9.056 1.00 86.31 98 HIS A O 1
ATOM 770 N N . ILE A 1 99 ? -5.098 0.828 9.715 1.00 86.19 99 ILE A N 1
ATOM 771 C CA . ILE A 1 99 ? -4.312 1.342 8.590 1.00 86.19 99 ILE A CA 1
ATOM 772 C C . ILE A 1 99 ? -3.399 0.220 8.104 1.00 86.19 99 ILE A C 1
ATOM 774 O O . ILE A 1 99 ? -2.649 -0.350 8.894 1.00 86.19 99 ILE A O 1
ATOM 778 N N . ALA A 1 100 ? -3.439 -0.068 6.809 1.00 87.69 100 ALA A N 1
ATOM 779 C CA . ALA A 1 100 ? -2.503 -0.968 6.158 1.00 87.69 100 ALA A CA 1
ATOM 780 C C . ALA A 1 100 ? -1.743 -0.233 5.059 1.00 87.69 100 ALA A C 1
ATOM 782 O O . ALA A 1 100 ? -2.356 0.420 4.213 1.00 87.69 100 ALA A O 1
ATOM 783 N N . VAL A 1 101 ? -0.419 -0.355 5.048 1.00 87.75 101 VAL A N 1
ATOM 784 C CA . VAL A 1 101 ? 0.415 0.159 3.958 1.00 87.75 101 VAL A CA 1
ATOM 785 C C . VAL A 1 101 ? 1.325 -0.962 3.471 1.00 87.75 101 VAL A C 1
ATOM 787 O O . VAL A 1 101 ? 2.051 -1.580 4.244 1.00 87.75 101 VAL A O 1
ATOM 790 N N . PHE A 1 102 ? 1.259 -1.228 2.175 1.00 88.12 102 PHE A N 1
ATOM 791 C CA . PHE A 1 102 ? 2.029 -2.258 1.500 1.00 88.12 102 PHE A CA 1
ATOM 792 C C . PHE A 1 102 ? 2.758 -1.627 0.332 1.00 88.12 102 PHE A C 1
ATOM 794 O O . PHE A 1 102 ? 2.132 -0.967 -0.498 1.00 88.12 102 PHE A O 1
ATOM 801 N N . HIS A 1 103 ? 4.066 -1.843 0.248 1.00 85.62 103 HIS A N 1
ATOM 802 C CA . HIS A 1 103 ? 4.856 -1.382 -0.886 1.00 85.62 103 HIS A CA 1
ATOM 803 C C . HIS A 1 103 ? 5.744 -2.515 -1.395 1.00 85.62 103 HIS A C 1
ATOM 805 O O . HIS A 1 103 ? 6.495 -3.132 -0.636 1.00 85.62 103 HIS A O 1
ATOM 811 N N . ARG A 1 104 ? 5.649 -2.786 -2.698 1.00 86.44 104 ARG A N 1
ATOM 812 C CA . ARG A 1 104 ? 6.492 -3.754 -3.398 1.00 86.44 104 ARG A CA 1
ATOM 813 C C . ARG A 1 104 ? 7.816 -3.098 -3.763 1.00 86.44 104 ARG A C 1
ATOM 815 O O . ARG A 1 104 ? 7.827 -1.971 -4.254 1.00 86.44 104 ARG A O 1
ATOM 822 N N . LEU A 1 105 ? 8.913 -3.794 -3.495 1.00 87.19 105 LEU A N 1
ATOM 823 C CA . LEU A 1 105 ? 10.257 -3.397 -3.908 1.00 87.19 105 LEU A CA 1
ATOM 824 C C . LEU A 1 105 ? 10.744 -4.329 -5.027 1.00 87.19 105 LEU A C 1
ATOM 826 O O . LEU A 1 105 ? 10.211 -5.425 -5.202 1.00 87.19 105 LEU A O 1
ATOM 830 N N . GLY A 1 106 ? 11.741 -3.886 -5.787 1.00 86.44 106 GLY A N 1
ATOM 831 C CA . GLY A 1 106 ? 12.209 -4.559 -6.997 1.00 86.44 106 GLY A CA 1
ATOM 832 C C . GLY A 1 106 ? 11.356 -4.227 -8.222 1.00 86.44 106 GLY A C 1
ATOM 833 O O . GLY A 1 106 ? 10.719 -3.172 -8.288 1.00 86.44 106 GLY A O 1
ATOM 834 N N . LEU A 1 107 ? 11.364 -5.122 -9.209 1.00 87.88 107 LEU A N 1
ATOM 835 C CA . LEU A 1 107 ? 10.701 -4.917 -10.496 1.00 87.88 107 LEU A CA 1
ATOM 836 C C . LEU A 1 107 ? 9.179 -5.087 -10.401 1.00 87.88 107 LEU A C 1
ATOM 838 O O . LEU A 1 107 ? 8.663 -6.131 -10.010 1.00 87.88 107 LEU A O 1
ATOM 842 N N . VAL A 1 108 ? 8.456 -4.062 -10.845 1.00 87.62 108 VAL A N 1
ATOM 843 C CA . VAL A 1 108 ? 6.995 -4.030 -10.930 1.00 87.62 108 VAL A CA 1
ATOM 844 C C . VAL A 1 108 ? 6.584 -3.775 -12.382 1.00 87.62 108 VAL A C 1
ATOM 846 O O . VAL A 1 108 ? 6.702 -2.640 -12.865 1.00 87.62 108 VAL A O 1
ATOM 849 N N . PRO A 1 109 ? 6.110 -4.808 -13.098 1.00 88.06 109 PRO A N 1
ATOM 850 C CA . PRO A 1 109 ? 5.601 -4.688 -14.459 1.00 88.06 109 PRO A CA 1
ATOM 851 C C . PRO A 1 109 ? 4.452 -3.686 -14.592 1.00 88.06 109 PRO A C 1
ATOM 853 O O . PRO A 1 109 ? 3.752 -3.366 -13.630 1.00 88.06 109 PRO A O 1
ATOM 856 N N . VAL A 1 110 ? 4.229 -3.213 -15.818 1.00 89.62 110 VAL A N 1
ATOM 857 C CA . VAL A 1 110 ? 3.045 -2.415 -16.174 1.00 89.6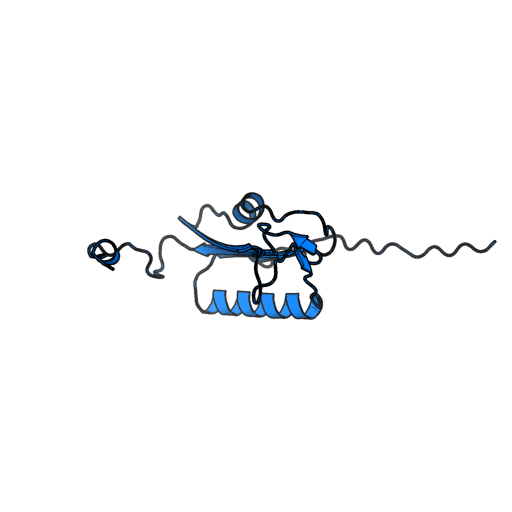2 110 VAL A CA 1
ATOM 858 C C . VAL A 1 110 ? 1.755 -3.092 -15.711 1.00 89.62 110 VAL A C 1
ATOM 860 O O . VAL A 1 110 ? 1.607 -4.306 -15.819 1.00 89.62 110 VAL A O 1
ATOM 863 N N . SER A 1 111 ? 0.813 -2.277 -15.228 1.00 88.19 111 SER A N 1
ATOM 864 C CA . SER A 1 111 ? -0.494 -2.697 -14.701 1.00 88.19 111 SER A CA 1
ATOM 865 C C . SER A 1 111 ? -0.449 -3.505 -13.401 1.00 88.19 111 SER A C 1
ATOM 867 O O . SER A 1 111 ? -1.505 -3.879 -12.896 1.00 88.19 111 SER A O 1
ATOM 869 N N . GLU A 1 112 ? 0.726 -3.725 -12.809 1.00 86.06 112 GLU A N 1
ATOM 870 C CA . GLU A 1 112 ? 0.841 -4.318 -11.478 1.00 86.06 112 GLU A CA 1
ATOM 871 C C . GLU A 1 112 ? 0.894 -3.248 -10.385 1.00 86.06 112 GLU A C 1
ATOM 873 O O . GLU A 1 112 ? 1.363 -2.127 -10.603 1.00 86.06 112 GLU A O 1
ATOM 878 N N . ALA A 1 113 ? 0.389 -3.602 -9.200 1.00 83.06 113 ALA A N 1
ATOM 879 C CA . ALA A 1 113 ? 0.376 -2.724 -8.040 1.00 83.06 113 ALA A CA 1
ATOM 880 C C . ALA A 1 113 ? 1.775 -2.629 -7.412 1.00 83.06 113 ALA A C 1
ATOM 882 O O . ALA A 1 113 ? 2.347 -3.638 -6.991 1.00 83.06 113 ALA A O 1
ATOM 883 N N . SER A 1 114 ? 2.301 -1.409 -7.322 1.00 81.06 114 SER A N 1
ATOM 884 C CA . SER A 1 114 ? 3.536 -1.095 -6.600 1.00 81.06 114 SER A CA 1
ATOM 885 C C . SER A 1 114 ? 3.267 -0.715 -5.146 1.00 81.06 114 SER A C 1
ATOM 887 O O . SER A 1 114 ? 4.066 -1.042 -4.271 1.00 81.06 114 SER A O 1
ATOM 889 N N . ILE A 1 115 ? 2.124 -0.084 -4.869 1.00 83.00 115 ILE A N 1
ATOM 890 C CA . ILE A 1 115 ? 1.724 0.333 -3.523 1.00 83.00 115 ILE A CA 1
ATOM 891 C C . ILE A 1 115 ? 0.228 0.108 -3.302 1.00 83.00 115 ILE A C 1
ATOM 893 O O . ILE A 1 115 ? -0.593 0.387 -4.178 1.00 83.00 115 ILE A O 1
ATOM 897 N N . ILE A 1 116 ? -0.127 -0.371 -2.112 1.00 80.19 116 ILE A N 1
ATOM 898 C CA . ILE A 1 116 ? -1.502 -0.467 -1.628 1.00 80.19 116 ILE A CA 1
ATOM 899 C C . ILE A 1 116 ? -1.577 0.212 -0.261 1.00 80.19 116 ILE A C 1
ATOM 901 O O . ILE A 1 116 ? -0.881 -0.177 0.672 1.00 80.19 116 ILE A O 1
ATOM 905 N N . ILE A 1 117 ? -2.444 1.213 -0.132 1.00 81.88 117 ILE A N 1
ATOM 906 C CA . ILE A 1 117 ? -2.755 1.870 1.141 1.00 81.88 117 ILE A CA 1
ATOM 907 C C . ILE A 1 117 ? -4.230 1.645 1.442 1.00 81.88 117 ILE A C 1
ATOM 909 O O . ILE A 1 117 ? -5.081 1.895 0.587 1.00 81.88 117 ILE A O 1
ATOM 913 N N . LYS A 1 118 ? -4.542 1.215 2.663 1.00 79.31 118 LYS A N 1
ATOM 914 C CA . LYS A 1 118 ? -5.912 1.108 3.162 1.00 79.31 118 LYS A CA 1
ATOM 915 C C . LYS A 1 118 ? -6.078 1.756 4.513 1.00 79.31 118 LYS A C 1
ATOM 917 O O . LYS A 1 118 ? -5.203 1.656 5.369 1.00 79.31 118 LYS A O 1
ATOM 922 N N . LYS A 1 119 ? -7.241 2.367 4.712 1.00 80.00 119 LYS A N 1
ATOM 923 C CA . LYS A 1 119 ? -7.692 2.827 6.022 1.00 80.00 119 LYS A CA 1
ATOM 924 C C . LYS A 1 119 ? -9.158 2.496 6.234 1.00 80.00 119 LYS A C 1
ATOM 926 O O . LYS A 1 119 ? -9.956 2.582 5.302 1.00 80.00 119 LYS A O 1
ATOM 931 N N . GLU A 1 120 ? -9.494 2.174 7.466 1.00 78.12 120 GLU A N 1
ATOM 932 C CA . GLU A 1 120 ? -10.852 1.868 7.887 1.00 78.12 120 GLU A CA 1
ATOM 933 C C . GLU A 1 120 ? -11.455 3.035 8.689 1.00 78.12 120 GLU A C 1
ATOM 935 O O . GLU A 1 120 ? -10.765 3.678 9.488 1.00 78.12 120 GLU A O 1
ATOM 940 N N . LEU A 1 121 ? -12.733 3.329 8.438 1.00 71.69 121 LEU A N 1
ATOM 941 C CA . LEU A 1 121 ? -13.469 4.479 8.967 1.00 71.69 121 LEU A CA 1
ATOM 942 C C . LEU A 1 121 ? -14.702 4.017 9.766 1.00 71.69 121 LEU A C 1
ATOM 944 O O . LEU A 1 121 ? -15.429 3.120 9.332 1.00 71.69 121 LEU A O 1
ATOM 948 N N . TYR A 1 122 ? -14.964 4.665 10.904 1.00 68.44 122 TYR A N 1
ATOM 949 C CA . TYR A 1 122 ? -16.153 4.401 11.725 1.00 68.44 122 TYR A CA 1
ATOM 950 C C . TYR A 1 122 ? -17.448 4.916 11.082 1.00 68.44 122 TYR A C 1
ATOM 952 O O . TYR A 1 122 ? -17.442 5.849 10.279 1.00 68.44 122 TYR A O 1
ATOM 960 N N . GLU A 1 123 ? -18.568 4.320 11.499 1.00 57.81 123 GLU A N 1
ATOM 961 C CA . GLU A 1 123 ? -19.927 4.676 11.072 1.00 57.81 123 GLU A CA 1
ATOM 962 C C . GLU A 1 123 ? -20.346 6.089 11.528 1.00 57.81 123 GLU A C 1
ATOM 964 O O . GLU A 1 123 ? -20.954 6.841 10.761 1.00 57.81 123 GLU A O 1
ATOM 969 N N . GLU A 1 124 ? -19.927 6.509 12.727 1.00 63.91 124 GLU A N 1
ATOM 970 C CA . GLU A 1 124 ? -20.165 7.856 13.256 1.00 63.91 124 GLU A CA 1
ATOM 971 C C . GLU A 1 124 ? -18.858 8.592 13.569 1.00 63.91 124 GLU A C 1
ATOM 973 O O . GLU A 1 124 ? -18.311 8.530 14.665 1.00 63.91 124 GLU A O 1
ATOM 978 N N . SER A 1 125 ? -18.335 9.320 12.587 1.00 56.81 125 SER A N 1
ATOM 979 C CA . SER A 1 125 ? -17.687 10.630 12.785 1.00 56.81 125 SER A CA 1
ATOM 980 C C . SER A 1 125 ? -17.269 11.175 11.422 1.00 56.81 125 SER A C 1
ATOM 982 O O . SER A 1 125 ? -16.410 10.635 10.730 1.00 56.81 125 SER A O 1
ATOM 984 N N . SER A 1 126 ? -17.959 12.227 10.983 1.00 52.34 126 SER A N 1
ATOM 985 C CA . SER A 1 126 ? -17.903 12.736 9.616 1.00 52.34 126 SER A CA 1
ATOM 986 C C . SER A 1 126 ? -16.480 13.011 9.116 1.00 52.34 126 SER A C 1
ATOM 988 O O . SER A 1 126 ? -15.793 13.901 9.606 1.00 52.34 126 SER A O 1
ATOM 990 N N . SER A 1 127 ? -16.102 12.360 8.023 1.00 46.62 127 SER A N 1
ATOM 991 C CA . SER A 1 127 ? -15.353 13.012 6.949 1.00 46.62 127 SER A CA 1
ATOM 992 C C . SER A 1 127 ? -16.265 12.916 5.739 1.00 46.62 127 SER A C 1
ATOM 994 O O . SER A 1 127 ? -16.451 11.816 5.235 1.00 46.62 127 SER A O 1
ATOM 996 N N . SER A 1 128 ? -16.951 14.006 5.383 1.00 44.66 128 SER A N 1
ATOM 997 C CA . SER A 1 128 ? -18.070 14.030 4.428 1.00 44.66 128 SER A CA 1
ATOM 998 C C . SER A 1 128 ? -17.849 13.169 3.172 1.00 44.66 128 SER A C 1
ATOM 1000 O O . SER A 1 128 ? -17.388 13.653 2.147 1.00 44.66 128 SER A O 1
ATOM 1002 N N . TRP A 1 129 ? -18.284 11.912 3.248 1.00 44.16 129 TRP A N 1
ATOM 1003 C CA . TRP A 1 129 ? -18.867 11.139 2.155 1.00 44.16 129 TRP A CA 1
ATOM 1004 C C . TRP A 1 129 ? -20.230 10.599 2.609 1.00 44.16 129 TRP A C 1
ATOM 1006 O O . TRP A 1 129 ? -20.609 9.465 2.343 1.00 44.16 129 TRP A O 1
ATOM 1016 N N . LYS A 1 130 ? -21.004 11.443 3.300 1.00 42.28 130 LYS A N 1
ATOM 1017 C CA . LYS A 1 130 ? -22.463 11.381 3.208 1.00 42.28 130 LYS A CA 1
ATOM 1018 C C . LYS A 1 130 ? -22.799 12.081 1.899 1.00 42.28 130 LYS A C 1
ATOM 1020 O O . LYS A 1 130 ? -22.479 13.258 1.754 1.00 42.28 130 LYS A O 1
ATOM 1025 N N . ARG A 1 131 ? -23.398 11.369 0.938 1.00 41.81 131 ARG A N 1
ATOM 1026 C CA . ARG A 1 131 ? -24.047 12.024 -0.205 1.00 41.81 131 ARG A CA 1
ATOM 1027 C C . ARG A 1 131 ? -24.916 13.142 0.351 1.00 41.81 131 ARG A C 1
ATOM 1029 O O . ARG A 1 131 ? -25.835 12.892 1.131 1.00 41.81 131 ARG A O 1
ATOM 1036 N N . ASN A 1 132 ? -24.583 14.359 -0.045 1.00 42.19 132 ASN A N 1
ATOM 1037 C CA . ASN A 1 132 ? -25.472 15.484 0.093 1.00 42.19 132 ASN A CA 1
ATOM 1038 C C . ASN A 1 132 ? -26.750 15.115 -0.678 1.00 42.19 132 ASN A C 1
ATOM 1040 O O . ASN A 1 132 ? -26.657 14.589 -1.792 1.00 42.19 132 ASN A O 1
ATOM 1044 N N . LYS A 1 133 ? -27.940 15.371 -0.119 1.00 50.97 133 LYS A N 1
ATOM 1045 C CA . LYS A 1 133 ? -29.191 15.225 -0.894 1.00 50.97 133 LYS A CA 1
ATOM 1046 C C . LYS A 1 133 ? -29.199 16.159 -2.120 1.00 50.97 133 LYS A C 1
ATOM 1048 O O . LYS A 1 133 ? -30.010 15.977 -3.016 1.00 50.97 133 LYS A O 1
ATOM 1053 N N . GLU A 1 134 ? -28.234 17.078 -2.175 1.00 52.66 134 GLU A N 1
ATOM 1054 C CA . GLU A 1 134 ? -27.944 18.028 -3.247 1.00 52.66 134 GLU A CA 1
ATOM 1055 C C . GLU A 1 134 ? -26.635 17.739 -4.013 1.00 52.66 134 GLU A C 1
ATOM 1057 O O . GLU A 1 134 ? -26.003 18.661 -4.522 1.00 52.66 134 GLU A O 1
ATOM 1062 N N . CYS A 1 135 ? -26.142 16.494 -4.082 1.00 41.12 135 CYS A N 1
ATOM 1063 C CA . CYS A 1 135 ? -24.967 16.196 -4.917 1.00 41.12 135 CYS A CA 1
ATOM 1064 C C . CYS A 1 135 ? -25.232 16.522 -6.407 1.00 41.12 135 CYS A C 1
ATOM 1066 O O . CYS A 1 135 ? -25.760 15.701 -7.150 1.00 41.12 135 CYS A O 1
ATOM 1068 N N . PHE A 1 136 ? -24.796 17.718 -6.816 1.00 43.59 136 PHE A N 1
ATOM 1069 C CA . PHE A 1 136 ? -24.949 18.342 -8.136 1.00 43.59 136 PHE A CA 1
ATOM 1070 C C . PHE A 1 136 ? -23.825 18.000 -9.128 1.00 43.59 136 PHE A C 1
ATOM 1072 O O . PHE A 1 136 ? -23.870 18.421 -10.275 1.00 43.59 136 PHE A O 1
ATOM 1079 N N . TRP A 1 137 ? -22.828 17.194 -8.745 1.00 46.16 137 TRP A N 1
ATOM 1080 C CA . TRP A 1 137 ? -21.831 16.695 -9.709 1.00 46.16 137 TRP A CA 1
ATOM 1081 C C . TRP A 1 137 ? -22.413 15.645 -10.681 1.00 46.16 137 TRP A C 1
ATOM 1083 O O . TRP A 1 137 ? -21.731 15.211 -11.602 1.00 46.16 137 TRP A O 1
ATOM 1093 N N . ALA A 1 138 ? -23.685 15.258 -10.505 1.00 46.53 138 ALA A N 1
ATOM 1094 C CA . ALA A 1 138 ? -24.480 14.485 -11.463 1.00 46.53 138 ALA A CA 1
ATOM 1095 C C . ALA A 1 138 ? -25.180 15.360 -12.528 1.00 46.53 138 ALA A C 1
ATOM 1097 O O . ALA A 1 138 ? -25.862 14.832 -13.405 1.00 46.53 138 ALA A O 1
ATOM 1098 N N . THR A 1 139 ? -24.996 16.683 -12.478 1.00 44.59 139 THR A N 1
ATOM 1099 C CA . THR A 1 139 ? -25.475 17.632 -13.487 1.00 44.59 13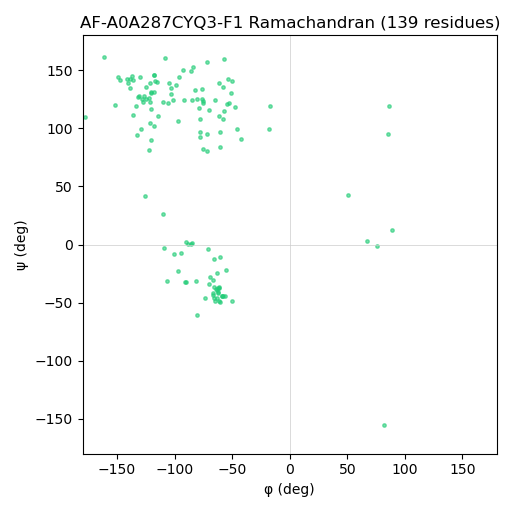9 THR A CA 1
ATOM 1100 C C . THR A 1 139 ? -24.354 18.601 -13.858 1.00 44.59 139 THR A C 1
ATOM 1102 O O . THR A 1 139 ? -24.193 19.648 -13.239 1.00 44.59 139 THR A O 1
ATOM 1105 N N . ASN A 1 140 ? -23.661 18.223 -14.934 1.00 38.34 140 ASN A N 1
ATOM 1106 C CA . ASN 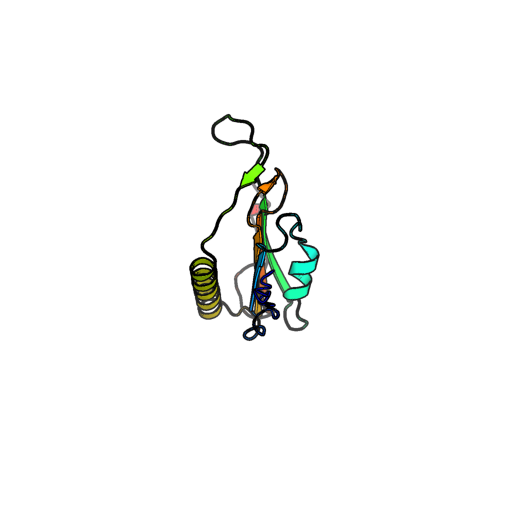A 1 140 ? -22.773 18.998 -15.808 1.00 38.34 140 ASN A CA 1
ATOM 1107 C C . ASN A 1 140 ? -21.289 19.159 -15.430 1.00 38.34 140 ASN A C 1
ATOM 1109 O O . ASN A 1 140 ? -20.927 19.708 -14.393 1.00 38.34 140 ASN A O 1
ATOM 1113 N N . SER A 1 141 ? -20.485 18.646 -16.372 1.00 37.00 141 SER A N 1
ATOM 1114 C CA . SER A 1 141 ? -19.308 19.230 -17.034 1.00 37.00 141 SER A CA 1
ATOM 1115 C C . SER A 1 141 ? -18.826 20.601 -16.572 1.00 37.00 141 SER A C 1
ATOM 1117 O O . SER A 1 141 ? -19.650 21.543 -16.589 1.00 37.00 141 SER A O 1
#

Organism: Ictidomys tridecemlineatus (NCBI:txid43179)

pLDDT: mean 70.85, std 21.39, range [23.86, 90.94]

InterPro domains:
  IPR003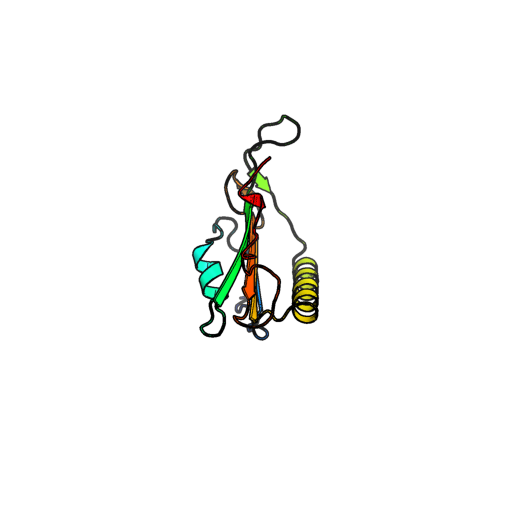448 Molybdopterin biosynthesis MoaE [PF02391] (31-117)
  IPR003448 Molybdopterin biosynthesis MoaE [cd00756] (34-130)
  IPR036563 Molybdopterin biosynthesis MoaE subunit superfamily [G3DSA:3.90.1170.40] (20-118)
  IPR036563 Molybdopterin biosynthesis MoaE subunit superfamily [SSF54690] (32-137)

Sequence (141 aa):
ISSSFTQETKLSLSPPLVEGSAFELSRKDMDKKLSVDDVSQLVTSPLCGAISLFVGTTRNNFEGKKVISLEYEAYLPMAENEIRKICSDIRQKWPVKHIAVFHRLGLVPVSEASIIIKKELYEESSSSWKRNKECFWATNS

Foldseek 3Di:
DDDDDDDDPPPDDDDPPPQAEAEDEPPPCLPDFDDPVVQCVSRDDPQFDDKDKDFDFDAQDDPNDGDFKDAADDPVVVVVVVVVVVVVVCVVVAVWRHWYKYARHGIGGGGTTRIMIMITHGPDDDPPPPPDPPPCVVPDD

Radius of gyration: 19.69 Å; Cα contacts (8 Å, |Δi|>4): 202; chains: 1; bounding box: 68×48×43 Å

Solvent-accessible surface area (backbone atoms only — not comparable to full-atom values): 8784 Å² total; per-residue (Å²): 143,81,89,78,89,76,81,80,78,78,86,70,74,79,74,77,64,60,86,44,44,51,78,49,74,38,70,88,46,55,81,66,74,73,53,69,65,65,59,46,61,77,38,64,52,98,77,39,76,46,76,52,78,47,76,42,56,35,63,53,63,55,97,93,39,82,40,65,59,47,75,39,85,77,63,59,76,58,53,54,50,52,53,50,49,51,54,50,56,46,50,75,76,39,82,51,65,21,36,34,42,38,39,54,30,41,69,34,43,48,77,35,57,40,32,41,40,36,38,20,34,48,78,84,66,90,73,89,78,67,82,54,100,72,66,54,87,83,62,71,134

Secondary structure (DSSP, 8-state):
------------------TTEEEEEE-S-TT----HHHHHHHH--TT-SEEEEEEEE--SEETTEEPSEEEE---HHHHHHHHHHHHHHHHHHS-EEEEEEEEE-EEEETTSEEEEEEEEE-SSS--S-SPPTT-GGGS--